Protein AF-A0A382PQY8-F1 (afdb_monomer_lite)

Organism: NCBI:txid408172

Structure (mmCIF, N/CA/C/O backbone):
data_AF-A0A382PQY8-F1
#
_entry.id   AF-A0A382PQY8-F1
#
loop_
_atom_site.group_PDB
_atom_site.id
_atom_site.type_symbol
_atom_site.label_atom_id
_atom_site.label_alt_id
_atom_site.label_comp_id
_atom_site.label_asym_id
_atom_site.label_entity_id
_atom_site.label_seq_id
_atom_site.pdbx_PDB_ins_code
_atom_site.Cartn_x
_atom_site.Cartn_y
_atom_site.Cartn_z
_atom_site.occupancy
_atom_site.B_iso_or_equiv
_atom_site.auth_seq_id
_atom_site.auth_comp_id
_atom_site.auth_asym_id
_atom_site.auth_atom_id
_atom_site.pdbx_PDB_model_num
ATOM 1 N N . MET A 1 1 ? 55.746 -14.943 -89.539 1.00 39.56 1 MET A N 1
ATOM 2 C CA . MET A 1 1 ? 55.059 -13.640 -89.652 1.00 39.56 1 MET A CA 1
ATOM 3 C C . MET A 1 1 ? 53.566 -13.924 -89.748 1.00 39.56 1 MET A C 1
ATOM 5 O O . MET A 1 1 ? 53.094 -14.248 -90.827 1.00 39.56 1 MET A O 1
ATOM 9 N N . LEU A 1 2 ? 52.866 -13.967 -88.610 1.00 38.78 2 LEU A N 1
ATOM 10 C CA . LEU A 1 2 ? 51.434 -14.289 -88.536 1.00 38.78 2 LEU A CA 1
ATOM 11 C C . LEU A 1 2 ? 50.629 -12.985 -88.574 1.00 38.78 2 LEU A C 1
ATOM 13 O O . LEU A 1 2 ? 50.987 -12.031 -87.888 1.00 38.78 2 LEU A O 1
ATOM 17 N N . ALA A 1 3 ? 49.599 -12.951 -89.419 1.00 41.56 3 ALA A N 1
ATOM 18 C CA . ALA A 1 3 ? 48.765 -11.785 -89.672 1.00 41.56 3 ALA A CA 1
ATOM 19 C C . ALA A 1 3 ? 47.968 -11.371 -88.424 1.00 41.56 3 ALA A C 1
ATOM 21 O O . ALA A 1 3 ? 47.279 -12.181 -87.805 1.00 41.56 3 ALA A O 1
ATOM 22 N N . SER A 1 4 ? 48.093 -10.091 -88.079 1.00 47.25 4 SER A N 1
ATOM 23 C CA . SER A 1 4 ? 47.376 -9.404 -87.009 1.00 47.25 4 SER A CA 1
ATOM 24 C C . SER A 1 4 ? 45.936 -9.077 -87.403 1.00 47.25 4 SER A C 1
ATOM 26 O O . SER A 1 4 ? 45.690 -8.651 -88.529 1.00 47.25 4 SER A O 1
ATOM 28 N N . GLY A 1 5 ? 45.027 -9.140 -86.426 1.00 43.78 5 GLY A N 1
ATOM 29 C CA . GLY A 1 5 ? 43.798 -8.340 -86.425 1.00 43.78 5 GLY A CA 1
ATOM 30 C C . GLY A 1 5 ? 42.517 -9.134 -86.200 1.00 43.78 5 GLY A C 1
ATOM 31 O O . GLY A 1 5 ? 41.768 -9.377 -87.138 1.00 43.78 5 GLY A O 1
ATOM 32 N N . LEU A 1 6 ? 42.242 -9.502 -84.945 1.00 42.22 6 LEU A N 1
ATOM 33 C CA . LEU A 1 6 ? 40.916 -9.938 -84.507 1.00 42.22 6 LEU A CA 1
ATOM 34 C C . LEU A 1 6 ? 39.929 -8.769 -84.620 1.00 42.22 6 LEU A C 1
ATOM 36 O O . LEU A 1 6 ? 40.128 -7.708 -84.029 1.00 42.22 6 LEU A O 1
ATOM 40 N N . GLN A 1 7 ? 38.869 -8.996 -85.386 1.00 46.97 7 GLN A N 1
ATOM 41 C CA . GLN A 1 7 ? 37.723 -8.114 -85.544 1.00 46.97 7 GLN A CA 1
ATOM 42 C C . GLN A 1 7 ? 37.027 -7.905 -84.192 1.00 46.97 7 GLN A C 1
ATOM 44 O O . GLN A 1 7 ? 36.595 -8.866 -83.558 1.00 46.97 7 GLN A O 1
ATOM 49 N N . GLN A 1 8 ? 36.919 -6.654 -83.745 1.00 53.53 8 GLN A N 1
ATOM 50 C CA . GLN A 1 8 ? 36.106 -6.311 -82.579 1.00 53.53 8 GLN A CA 1
ATOM 51 C C . GLN A 1 8 ? 34.631 -6.259 -83.001 1.00 53.53 8 GLN A C 1
ATOM 53 O O . GLN A 1 8 ? 34.316 -5.566 -83.973 1.00 53.53 8 GLN A O 1
ATOM 58 N N . PRO A 1 9 ? 33.708 -6.956 -82.313 1.00 47.66 9 PRO A N 1
ATOM 59 C CA . PRO A 1 9 ? 32.294 -6.778 -82.579 1.00 47.66 9 PRO A CA 1
ATOM 60 C C . PRO A 1 9 ? 31.847 -5.426 -82.021 1.00 47.66 9 PRO A C 1
ATOM 62 O O . PRO A 1 9 ? 31.943 -5.154 -80.825 1.00 47.66 9 PRO A O 1
ATOM 65 N N . ALA A 1 10 ? 31.331 -4.585 -82.911 1.00 53.50 10 ALA A N 1
ATOM 66 C CA . ALA A 1 10 ? 30.495 -3.463 -82.536 1.00 53.50 10 ALA A CA 1
ATOM 67 C C . ALA A 1 10 ? 29.203 -4.018 -81.918 1.00 53.50 10 ALA A C 1
ATOM 69 O O . ALA A 1 10 ? 28.404 -4.647 -82.609 1.00 53.50 10 ALA A O 1
ATOM 70 N N . HIS A 1 11 ? 28.995 -3.812 -80.622 1.00 42.88 11 HIS A N 1
ATOM 71 C CA . HIS A 1 11 ? 27.656 -3.804 -80.033 1.00 42.88 11 HIS A CA 1
ATOM 72 C C . HIS A 1 11 ? 27.427 -2.407 -79.473 1.00 42.88 11 HIS A C 1
ATOM 74 O O . HIS A 1 11 ? 27.685 -2.106 -78.311 1.00 42.88 11 HIS A O 1
ATOM 80 N N . GLY A 1 12 ? 27.043 -1.522 -80.389 1.00 43.91 12 GLY A N 1
ATOM 81 C CA . GLY A 1 12 ? 26.566 -0.190 -80.085 1.00 43.91 12 GLY A CA 1
ATOM 82 C C . GLY A 1 12 ? 25.063 -0.224 -79.836 1.00 43.91 12 GLY A C 1
ATOM 83 O O . GLY A 1 12 ? 24.298 -0.485 -80.752 1.00 43.91 12 GLY A O 1
ATOM 84 N N . MET A 1 13 ? 24.695 0.089 -78.596 1.00 50.03 13 MET A N 1
ATOM 85 C CA . MET A 1 13 ? 23.610 1.010 -78.245 1.00 50.03 13 MET A CA 1
ATOM 86 C C . MET A 1 13 ? 22.202 0.694 -78.772 1.00 50.03 13 MET A C 1
ATOM 88 O O . MET A 1 13 ? 21.603 1.498 -79.476 1.00 50.03 13 MET A O 1
ATOM 92 N N . GLU A 1 14 ? 21.612 -0.390 -78.287 1.00 51.81 14 GLU A N 1
ATOM 93 C CA . GLU A 1 14 ? 20.212 -0.326 -77.861 1.00 51.81 14 GLU A CA 1
ATOM 94 C C . GLU A 1 14 ? 20.292 -0.286 -76.334 1.00 51.81 14 GLU A C 1
ATOM 96 O O . GLU A 1 14 ? 20.911 -1.162 -75.728 1.00 51.81 14 GLU A O 1
ATOM 101 N N . ALA A 1 15 ? 19.818 0.792 -75.708 1.00 59.09 15 ALA A N 1
ATOM 102 C CA . ALA A 1 15 ? 19.837 0.935 -74.257 1.00 59.09 15 ALA A CA 1
ATOM 103 C C . ALA A 1 15 ? 18.816 -0.038 -73.652 1.00 59.09 15 ALA A C 1
ATOM 105 O O . ALA A 1 15 ? 17.715 0.358 -73.277 1.00 59.09 15 ALA A O 1
ATOM 106 N N . GLU A 1 16 ? 19.173 -1.320 -73.616 1.00 62.72 16 GLU A N 1
ATOM 107 C CA . GLU A 1 16 ? 18.447 -2.338 -72.877 1.00 62.72 16 GLU A CA 1
ATOM 108 C C . GLU A 1 16 ? 18.434 -1.875 -71.419 1.00 62.72 16 GLU A C 1
ATOM 110 O O . GLU A 1 16 ? 19.478 -1.632 -70.803 1.00 62.72 16 GLU A O 1
ATOM 115 N N . GLU A 1 17 ? 17.230 -1.592 -70.931 1.00 69.75 17 GLU A N 1
ATOM 116 C CA . GLU A 1 17 ? 16.970 -1.052 -69.606 1.00 69.75 17 GLU A CA 1
ATOM 117 C C . GLU A 1 17 ? 17.794 -1.844 -68.579 1.00 69.75 17 GLU A C 1
ATOM 119 O O . GLU A 1 17 ? 17.766 -3.073 -68.589 1.00 69.75 17 GLU A O 1
ATOM 124 N N . ASN A 1 18 ? 18.595 -1.158 -67.749 1.00 72.69 18 ASN A N 1
ATOM 125 C CA . ASN A 1 18 ? 19.570 -1.816 -66.875 1.00 72.69 18 ASN A CA 1
ATOM 126 C C . ASN A 1 18 ? 18.906 -2.995 -66.122 1.00 72.69 18 ASN A C 1
ATOM 128 O O . ASN A 1 18 ? 18.037 -2.750 -65.277 1.00 72.69 18 ASN A O 1
ATOM 132 N N . PRO A 1 19 ? 19.326 -4.255 -66.368 1.00 74.50 19 PRO A N 1
ATOM 133 C CA . PRO A 1 19 ? 18.611 -5.442 -65.894 1.00 74.50 19 PRO A CA 1
ATOM 134 C C . PRO A 1 19 ? 18.614 -5.569 -64.365 1.00 74.50 19 PRO A C 1
ATOM 136 O O . PRO A 1 19 ? 17.828 -6.323 -63.790 1.00 74.50 19 PRO A O 1
ATOM 139 N N . TYR A 1 20 ? 19.472 -4.808 -63.681 1.00 72.06 20 TYR A N 1
ATOM 140 C CA . TYR A 1 20 ? 19.543 -4.763 -62.226 1.00 72.06 20 TYR A CA 1
ATOM 141 C C . TYR A 1 20 ? 18.507 -3.816 -61.588 1.00 72.06 20 TYR A C 1
ATOM 143 O O . TYR A 1 20 ? 18.318 -3.870 -60.373 1.00 72.06 20 TYR A O 1
ATOM 151 N N . LEU A 1 21 ? 17.786 -2.989 -62.359 1.00 75.00 21 LEU A N 1
ATOM 152 C CA . LEU A 1 21 ? 16.729 -2.106 -61.830 1.00 75.00 21 LEU A CA 1
ATOM 153 C C . LEU A 1 21 ? 15.493 -2.877 -61.346 1.00 75.00 21 LEU A C 1
ATOM 155 O O . LEU A 1 21 ? 14.833 -2.460 -60.394 1.00 75.00 21 LEU A O 1
ATOM 159 N N . GLU A 1 22 ? 15.214 -4.040 -61.936 1.0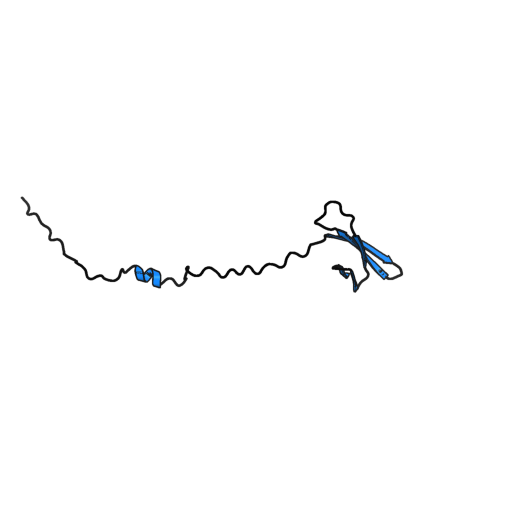0 72.75 22 GLU A N 1
ATOM 160 C CA . GLU A 1 22 ? 14.136 -4.936 -61.499 1.00 72.75 22 GLU A CA 1
ATOM 161 C C . GLU A 1 22 ? 14.344 -5.464 -60.071 1.00 72.75 22 GLU A C 1
ATOM 163 O O . GLU A 1 22 ? 13.381 -5.793 -59.381 1.00 72.75 22 GLU A O 1
ATOM 168 N N . ILE A 1 23 ? 15.589 -5.503 -59.579 1.00 72.12 23 ILE A N 1
ATOM 169 C CA . ILE A 1 23 ? 15.897 -5.929 -58.205 1.00 72.12 23 ILE A CA 1
ATOM 170 C C . ILE A 1 23 ? 15.278 -4.960 -57.197 1.00 72.12 23 ILE A C 1
ATOM 172 O O . ILE A 1 23 ? 14.705 -5.393 -56.199 1.00 72.12 23 ILE A O 1
ATOM 176 N N . VAL A 1 24 ? 15.329 -3.656 -57.482 1.00 70.31 24 VAL A N 1
ATOM 177 C CA . VAL A 1 24 ? 14.754 -2.628 -56.606 1.00 70.31 24 VAL A CA 1
ATOM 178 C C . VAL A 1 24 ? 13.229 -2.760 -56.552 1.00 70.31 24 VAL A C 1
ATOM 180 O O . VAL A 1 24 ? 12.650 -2.632 -55.477 1.00 70.31 24 VAL A O 1
ATOM 183 N N . LYS A 1 25 ? 12.585 -3.101 -57.678 1.00 74.25 25 LYS A N 1
ATOM 184 C CA . LYS A 1 25 ? 11.124 -3.286 -57.776 1.00 74.25 25 LYS A CA 1
ATOM 185 C C . LYS A 1 25 ? 10.614 -4.564 -57.095 1.00 74.25 25 LYS A C 1
ATOM 187 O O . LYS A 1 25 ? 9.434 -4.648 -56.773 1.00 74.25 25 LYS A O 1
ATOM 192 N N . ARG A 1 26 ? 11.482 -5.556 -56.864 1.00 78.38 26 ARG A N 1
ATOM 193 C CA . ARG A 1 26 ? 11.151 -6.815 -56.163 1.00 78.38 26 ARG A CA 1
ATOM 194 C C . ARG A 1 26 ? 11.254 -6.717 -54.640 1.00 78.38 26 ARG A C 1
ATOM 196 O O . ARG A 1 26 ? 10.915 -7.682 -53.955 1.00 78.38 26 ARG A O 1
ATOM 203 N N . ASN A 1 27 ? 11.704 -5.586 -54.095 1.00 75.19 27 ASN A N 1
ATOM 204 C CA . ASN A 1 27 ? 11.713 -5.387 -52.651 1.00 75.19 27 ASN A CA 1
ATOM 205 C C . ASN A 1 27 ? 10.280 -5.219 -52.137 1.00 75.19 27 ASN A C 1
ATOM 207 O O . ASN A 1 27 ? 9.621 -4.220 -52.401 1.00 75.19 27 ASN A O 1
ATOM 211 N N . ALA A 1 28 ? 9.813 -6.195 -51.358 1.00 74.69 28 ALA A N 1
ATOM 212 C CA . ALA A 1 28 ? 8.510 -6.145 -50.693 1.00 74.69 28 ALA A CA 1
ATOM 213 C C . ALA A 1 28 ? 8.458 -5.134 -49.529 1.00 74.69 28 ALA A C 1
ATOM 215 O O . ALA A 1 28 ? 7.382 -4.845 -49.011 1.00 74.69 28 ALA A O 1
ATOM 216 N N . PHE A 1 29 ? 9.615 -4.618 -49.104 1.00 74.31 29 PHE A N 1
ATOM 217 C CA . PHE A 1 29 ? 9.738 -3.671 -48.003 1.00 74.31 29 PHE A CA 1
ATOM 218 C C . PHE A 1 29 ? 10.200 -2.315 -48.528 1.00 74.31 29 PHE A C 1
ATOM 220 O O . PHE A 1 29 ? 11.301 -2.187 -49.065 1.00 74.31 29 PHE A O 1
ATOM 227 N N . ASP A 1 30 ? 9.360 -1.303 -48.333 1.00 73.56 30 ASP A N 1
ATOM 228 C CA . ASP A 1 30 ? 9.688 0.085 -48.624 1.00 73.56 30 ASP A CA 1
ATOM 229 C C . ASP A 1 30 ? 10.340 0.737 -47.396 1.00 73.56 30 ASP A C 1
ATOM 231 O O . ASP A 1 30 ? 9.682 1.027 -46.395 1.00 73.56 30 ASP A O 1
ATOM 235 N N . LEU A 1 31 ? 11.655 0.955 -47.479 1.00 71.81 31 LEU A N 1
ATOM 236 C CA . LEU A 1 31 ? 12.456 1.572 -46.417 1.00 71.81 31 LEU A CA 1
ATOM 237 C C . LEU A 1 31 ? 12.330 3.106 -46.377 1.00 71.81 31 LEU A C 1
ATOM 239 O O . LEU A 1 31 ? 12.956 3.738 -45.528 1.00 71.81 31 LEU A O 1
ATOM 243 N N . THR A 1 32 ? 11.560 3.719 -47.284 1.00 74.75 32 THR A N 1
ATOM 244 C CA . THR A 1 32 ? 11.364 5.181 -47.311 1.00 74.75 32 THR A CA 1
ATOM 245 C C . THR A 1 32 ? 10.390 5.669 -46.242 1.00 74.75 32 THR A C 1
ATOM 247 O O . THR A 1 32 ? 10.414 6.844 -45.872 1.00 74.75 32 THR A O 1
ATOM 250 N 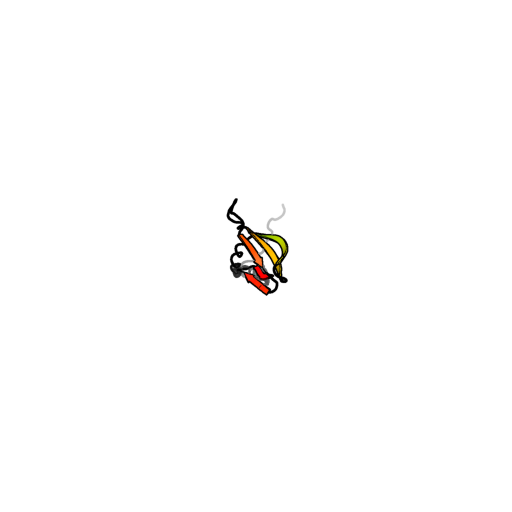N . ASN A 1 33 ? 9.568 4.772 -45.693 1.00 69.94 33 ASN A N 1
ATOM 251 C CA . ASN A 1 33 ? 8.651 5.104 -44.615 1.00 69.94 33 ASN A CA 1
ATOM 252 C C . ASN A 1 33 ? 9.416 5.155 -43.291 1.00 69.94 33 ASN A C 1
ATOM 254 O O . ASN A 1 33 ? 9.859 4.134 -42.762 1.00 69.94 33 ASN A O 1
ATOM 258 N N . THR A 1 34 ? 9.545 6.353 -42.723 1.00 71.50 34 THR A N 1
ATOM 259 C CA . THR A 1 34 ? 9.922 6.481 -41.318 1.00 71.50 34 THR A CA 1
ATOM 260 C C . THR A 1 34 ? 8.859 5.772 -40.472 1.00 71.50 34 THR A C 1
ATOM 262 O O . THR A 1 34 ? 7.663 6.001 -40.6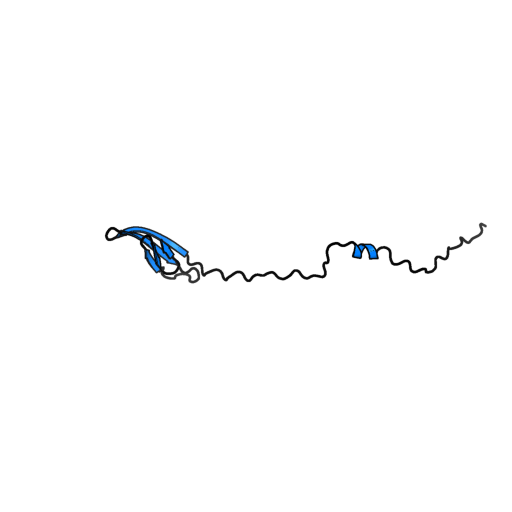78 1.00 71.50 34 THR A O 1
ATOM 265 N N . PRO A 1 35 ? 9.247 4.885 -39.536 1.00 73.19 35 PRO A N 1
ATOM 266 C CA . PRO A 1 35 ? 8.271 4.204 -38.701 1.00 73.19 35 PRO A CA 1
ATOM 267 C C . PRO A 1 35 ? 7.465 5.258 -37.944 1.00 73.19 35 PRO A C 1
ATOM 269 O O . PRO A 1 35 ? 8.040 6.185 -37.365 1.00 73.19 35 PRO A O 1
ATOM 272 N N . THR A 1 36 ? 6.135 5.135 -37.958 1.00 70.31 36 THR A N 1
ATOM 273 C CA . THR A 1 36 ? 5.264 6.030 -37.196 1.00 70.31 36 THR A CA 1
ATOM 274 C C . THR A 1 36 ? 5.736 6.019 -35.747 1.00 70.31 36 THR A C 1
ATOM 276 O O . THR A 1 36 ? 5.759 4.966 -35.103 1.00 70.31 36 THR A O 1
ATOM 279 N N . ASN A 1 37 ? 6.172 7.178 -35.245 1.00 65.62 37 ASN A N 1
ATOM 280 C CA . ASN A 1 37 ? 6.669 7.297 -33.883 1.00 65.62 37 ASN A CA 1
ATOM 281 C C . ASN A 1 37 ? 5.499 7.033 -32.926 1.00 65.62 37 ASN A C 1
ATOM 283 O O . ASN A 1 37 ? 4.709 7.916 -32.609 1.00 65.62 37 ASN A O 1
ATOM 287 N N . THR A 1 38 ? 5.386 5.778 -32.499 1.00 61.66 38 THR A N 1
ATOM 288 C CA . THR A 1 38 ? 4.373 5.306 -31.556 1.00 61.66 38 THR A CA 1
ATOM 289 C C . THR A 1 38 ? 4.906 5.458 -30.133 1.00 61.66 38 THR A C 1
ATOM 291 O O . THR A 1 38 ? 4.680 4.599 -29.284 1.00 61.66 38 THR A O 1
ATOM 294 N N . GLN A 1 39 ? 5.652 6.532 -29.839 1.00 64.06 39 GLN A N 1
ATOM 295 C CA . GLN A 1 39 ? 5.892 6.927 -28.454 1.00 64.06 39 GLN A CA 1
ATOM 296 C C . GLN A 1 39 ? 4.579 7.477 -27.907 1.00 64.06 39 GLN A C 1
ATOM 298 O O . GLN A 1 39 ? 4.363 8.679 -27.769 1.00 64.06 39 GLN A O 1
ATOM 303 N N . GLN A 1 40 ? 3.672 6.555 -27.603 1.00 63.28 40 GLN A N 1
ATOM 304 C CA . GLN A 1 40 ? 2.621 6.788 -26.642 1.00 63.28 40 GLN A CA 1
ATOM 305 C C . GLN A 1 40 ? 3.346 7.257 -25.381 1.00 63.28 40 GLN A C 1
ATOM 307 O O . GLN A 1 40 ? 4.116 6.499 -24.789 1.00 63.28 40 GLN A O 1
ATOM 312 N N . LYS A 1 41 ? 3.203 8.544 -25.046 1.00 64.56 41 LYS A N 1
ATOM 313 C CA . LYS A 1 41 ? 3.789 9.117 -23.836 1.00 64.56 41 LYS A CA 1
ATOM 314 C C . LYS A 1 41 ? 3.319 8.240 -22.682 1.00 64.56 41 LYS A C 1
ATOM 316 O O . LYS A 1 41 ? 2.131 8.249 -22.361 1.00 64.56 41 LYS A O 1
ATOM 321 N N . ALA A 1 42 ? 4.230 7.444 -22.121 1.00 66.38 42 ALA A N 1
ATOM 322 C CA . ALA A 1 42 ? 3.921 6.663 -20.940 1.00 66.38 42 ALA A CA 1
ATOM 323 C C . ALA A 1 42 ? 3.396 7.656 -19.892 1.00 66.38 42 ALA A C 1
ATOM 325 O O . ALA A 1 42 ? 4.021 8.712 -19.715 1.00 66.38 42 ALA A O 1
ATOM 326 N N . PRO A 1 43 ? 2.230 7.401 -19.272 1.00 69.50 43 PRO A N 1
ATOM 327 C CA . PRO A 1 43 ? 1.755 8.258 -18.200 1.00 69.50 43 PRO A CA 1
ATOM 328 C C . PRO A 1 43 ? 2.878 8.383 -17.171 1.00 69.50 43 PRO A C 1
ATOM 330 O O . PRO A 1 43 ? 3.562 7.397 -16.883 1.00 69.50 43 PRO A O 1
ATOM 333 N N . GLU A 1 44 ? 3.119 9.606 -16.690 1.00 62.50 44 GLU A N 1
ATOM 334 C CA . GLU A 1 44 ? 4.164 9.844 -15.697 1.00 62.50 44 GLU A CA 1
ATOM 335 C C . GLU A 1 44 ? 3.998 8.834 -14.557 1.00 62.50 44 GLU A C 1
ATOM 337 O O . GLU A 1 44 ? 2.869 8.638 -14.090 1.00 62.50 44 GLU A O 1
ATOM 342 N N . PRO A 1 45 ? 5.081 8.154 -14.134 1.00 60.34 45 PRO A N 1
ATOM 343 C CA . PRO A 1 45 ? 4.985 7.202 -13.047 1.00 60.34 45 PRO A CA 1
ATOM 344 C C . PRO A 1 45 ? 4.413 7.941 -11.843 1.00 60.34 45 PRO A C 1
ATOM 346 O O . PRO A 1 45 ? 4.993 8.924 -11.373 1.00 60.34 45 PRO A O 1
ATOM 349 N N . LEU A 1 46 ? 3.240 7.491 -11.383 1.00 61.31 46 LEU A N 1
ATOM 350 C CA . LEU A 1 46 ? 2.603 8.009 -10.179 1.00 61.31 46 LEU A CA 1
ATOM 351 C C . LEU A 1 46 ? 3.681 8.012 -9.096 1.00 61.31 46 LEU A C 1
ATOM 353 O O . LEU A 1 46 ? 4.287 6.963 -8.873 1.00 61.31 46 LEU A O 1
ATOM 357 N N . LYS A 1 47 ? 3.974 9.172 -8.490 1.00 61.34 47 LYS A N 1
ATOM 358 C CA . LYS A 1 47 ? 5.034 9.296 -7.479 1.00 61.34 47 LYS A CA 1
ATOM 359 C C . LYS A 1 47 ? 4.864 8.185 -6.448 1.00 61.34 47 LYS A C 1
ATOM 361 O O . LYS A 1 47 ? 3.935 8.209 -5.641 1.00 61.34 47 LYS A O 1
ATOM 366 N N . ALA A 1 48 ? 5.715 7.170 -6.549 1.00 68.00 48 ALA A N 1
ATOM 367 C CA . ALA A 1 48 ? 5.538 5.932 -5.821 1.00 68.00 48 ALA A CA 1
ATOM 368 C C . ALA A 1 48 ? 6.037 6.159 -4.397 1.00 68.00 48 ALA A C 1
ATOM 370 O O . ALA A 1 48 ? 7.226 6.005 -4.124 1.00 68.00 48 ALA A O 1
ATOM 371 N N . ASN A 1 49 ? 5.141 6.567 -3.502 1.00 78.25 49 ASN A N 1
ATOM 372 C CA . ASN A 1 49 ? 5.440 6.570 -2.077 1.00 78.25 49 ASN A CA 1
ATOM 373 C C . ASN A 1 49 ? 5.693 5.131 -1.618 1.00 78.25 49 ASN A C 1
ATOM 375 O O . ASN A 1 49 ? 4.993 4.204 -2.030 1.00 78.25 49 ASN A O 1
ATOM 379 N N . ASP A 1 50 ? 6.692 4.948 -0.762 1.00 85.75 50 ASP A N 1
ATOM 380 C CA . ASP A 1 50 ? 6.923 3.669 -0.110 1.00 85.75 50 ASP A CA 1
ATOM 381 C C . ASP A 1 50 ? 5.909 3.489 1.014 1.00 85.75 50 ASP A C 1
ATOM 383 O O . ASP A 1 50 ? 5.720 4.367 1.855 1.00 85.75 50 ASP A O 1
ATOM 387 N N . ILE A 1 51 ? 5.253 2.335 1.025 1.00 88.38 51 ILE A N 1
ATOM 388 C CA . ILE A 1 51 ? 4.251 1.978 2.023 1.00 88.38 51 ILE A CA 1
ATOM 389 C C . ILE A 1 51 ? 4.821 0.839 2.862 1.00 88.38 51 ILE A C 1
ATOM 391 O O . ILE A 1 51 ? 5.288 -0.164 2.321 1.00 88.38 51 ILE A O 1
ATOM 395 N N . LYS A 1 52 ? 4.792 0.982 4.188 1.00 91.75 52 LYS A N 1
ATOM 396 C CA . LYS A 1 52 ? 5.193 -0.072 5.129 1.00 91.75 52 LYS A CA 1
ATOM 397 C C . LYS A 1 52 ? 4.068 -0.367 6.109 1.00 91.75 52 LYS A C 1
ATOM 399 O O .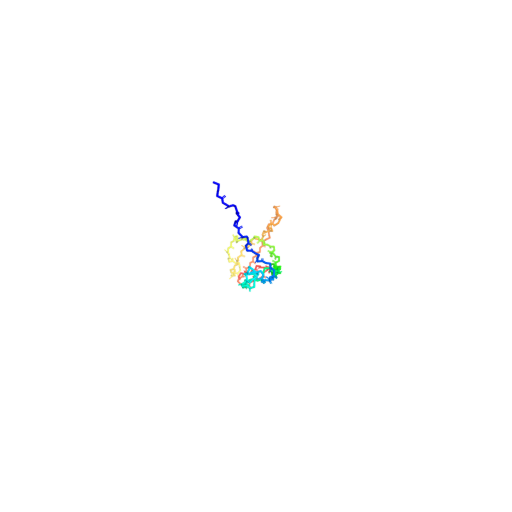 LYS A 1 52 ? 3.581 0.544 6.771 1.00 91.75 52 LYS A O 1
ATOM 404 N N . LEU A 1 53 ? 3.702 -1.637 6.249 1.00 93.44 53 LEU A N 1
ATOM 405 C CA . LEU A 1 53 ? 2.836 -2.093 7.334 1.00 93.44 53 LEU A CA 1
ATOM 406 C C . LEU A 1 53 ? 3.647 -2.118 8.635 1.00 93.44 53 LEU A C 1
ATOM 408 O O . LEU A 1 53 ? 4.711 -2.736 8.686 1.00 93.44 53 LEU A O 1
ATOM 412 N N . THR A 1 54 ? 3.164 -1.443 9.675 1.00 94.12 54 THR A N 1
ATOM 413 C CA . THR A 1 54 ? 3.818 -1.409 10.994 1.00 94.12 54 THR A CA 1
ATOM 414 C C . THR A 1 54 ? 3.120 -2.294 12.021 1.00 94.12 54 THR A C 1
ATOM 416 O O . THR A 1 54 ? 3.749 -2.690 12.999 1.00 94.12 54 THR A O 1
ATOM 419 N N . GLY A 1 55 ? 1.854 -2.651 11.798 1.00 95.44 55 GLY A N 1
ATOM 420 C CA . GLY A 1 55 ? 1.143 -3.620 12.625 1.00 95.44 55 GLY A CA 1
ATOM 421 C C . GLY A 1 55 ? -0.333 -3.742 12.269 1.00 95.44 55 GLY A C 1
ATOM 422 O O . GLY A 1 55 ? -0.882 -2.903 11.561 1.00 95.44 55 GLY A O 1
ATOM 423 N N . ILE A 1 56 ? -0.970 -4.784 12.793 1.00 95.31 56 ILE A N 1
ATOM 424 C CA . ILE A 1 56 ? -2.419 -4.998 12.742 1.00 95.31 56 ILE A CA 1
ATOM 425 C C . ILE A 1 56 ? -2.877 -5.203 14.181 1.00 95.31 56 ILE A C 1
ATOM 427 O O . ILE A 1 56 ? -2.225 -5.922 14.940 1.00 95.31 56 ILE A O 1
ATOM 431 N N . TYR A 1 57 ? -3.942 -4.522 14.586 1.00 95.56 57 TYR A N 1
ATOM 432 C CA . TYR A 1 57 ? -4.416 -4.560 15.965 1.00 95.56 57 TYR A CA 1
ATOM 433 C C . TYR A 1 57 ? -5.912 -4.279 16.052 1.00 95.56 57 TYR A C 1
ATOM 435 O O . TYR A 1 57 ? -6.503 -3.612 15.204 1.00 95.56 57 TYR A O 1
ATOM 443 N N . LEU A 1 58 ? -6.515 -4.759 17.136 1.00 96.19 58 LEU A N 1
ATOM 444 C CA . LEU A 1 58 ? -7.906 -4.490 17.461 1.00 96.19 58 LEU A CA 1
ATOM 445 C C . LEU A 1 58 ? -8.006 -3.176 18.245 1.00 96.19 58 LEU A C 1
ATOM 447 O O . LEU A 1 58 ? -7.381 -3.020 19.296 1.00 96.19 58 LEU A O 1
ATOM 451 N N . ARG A 1 59 ? -8.812 -2.228 17.767 1.00 92.56 59 ARG A N 1
ATOM 452 C CA . ARG A 1 59 ? -9.123 -0.980 18.476 1.00 92.56 59 ARG A CA 1
ATOM 453 C C . ARG A 1 59 ? -10.630 -0.803 18.529 1.00 92.56 59 ARG A C 1
ATOM 455 O O . ARG A 1 59 ? -11.277 -0.722 17.495 1.00 92.56 59 ARG A O 1
ATOM 462 N N . ASN A 1 60 ? -11.182 -0.732 19.740 1.00 92.50 60 ASN A N 1
ATOM 463 C CA . ASN A 1 60 ? -12.626 -0.611 19.975 1.00 92.50 60 ASN A CA 1
ATOM 464 C C . ASN A 1 60 ? -13.454 -1.718 19.285 1.00 92.50 60 ASN A C 1
ATOM 466 O O . ASN A 1 60 ? -14.536 -1.452 18.775 1.00 92.50 60 ASN A O 1
ATOM 470 N N . GLY A 1 61 ? -12.931 -2.948 19.233 1.00 93.50 61 GLY A N 1
ATOM 471 C CA . GLY A 1 61 ? -13.601 -4.080 18.580 1.00 93.50 61 GLY A CA 1
ATOM 472 C C . GLY A 1 61 ? -13.484 -4.113 17.053 1.00 93.50 61 GLY A C 1
ATOM 473 O O . GLY A 1 61 ? -14.034 -5.019 16.437 1.00 93.50 61 GLY A O 1
ATOM 474 N N . VAL A 1 62 ? -12.754 -3.174 16.445 1.00 93.38 62 VAL A N 1
ATOM 475 C CA . VAL A 1 62 ? -12.512 -3.121 14.997 1.00 93.38 62 VAL A CA 1
ATOM 476 C C . VAL A 1 62 ? -11.046 -3.428 14.711 1.00 93.38 62 VAL A C 1
ATOM 478 O O . VAL A 1 62 ? -10.156 -2.851 15.341 1.00 93.38 62 VAL A O 1
ATOM 481 N N . GLU A 1 63 ? -10.786 -4.344 13.780 1.00 94.75 63 GLU A N 1
ATOM 482 C CA . GLU A 1 63 ? -9.430 -4.638 13.315 1.00 94.75 63 GLU A CA 1
ATOM 483 C C . GLU A 1 63 ? -8.932 -3.501 12.422 1.00 94.75 63 GLU A C 1
ATOM 485 O O . GLU A 1 63 ? -9.641 -3.043 11.523 1.00 94.75 63 GLU A O 1
ATOM 490 N N . ARG A 1 64 ? -7.725 -3.009 12.703 1.00 95.44 64 ARG A N 1
ATOM 491 C CA . ARG A 1 64 ? -7.110 -1.907 11.965 1.00 95.44 64 ARG A CA 1
ATOM 492 C C . ARG A 1 64 ? -5.662 -2.226 11.631 1.00 95.44 64 ARG A C 1
ATOM 494 O O . ARG A 1 64 ? -4.925 -2.751 12.466 1.00 95.44 64 ARG A O 1
ATOM 501 N N . ALA A 1 65 ? -5.240 -1.833 10.438 1.00 95.56 65 ALA A N 1
ATOM 502 C CA . ALA A 1 65 ? -3.853 -1.852 10.004 1.00 95.56 65 ALA A CA 1
ATOM 503 C C . ALA A 1 65 ? -3.207 -0.476 10.230 1.00 95.56 65 ALA A C 1
ATOM 505 O O . ALA A 1 65 ? -3.751 0.555 9.826 1.00 95.56 65 ALA A O 1
ATOM 506 N N . ALA A 1 66 ? -2.033 -0.453 10.861 1.00 95.12 66 ALA A N 1
ATOM 507 C CA . ALA A 1 66 ? -1.172 0.722 10.946 1.00 95.12 66 ALA A CA 1
ATOM 508 C C . ALA A 1 66 ? -0.173 0.729 9.788 1.00 95.12 66 ALA A C 1
ATOM 510 O O . ALA A 1 66 ? 0.595 -0.215 9.597 1.00 95.12 66 ALA A O 1
ATOM 511 N N . ILE A 1 67 ? -0.167 1.818 9.027 1.00 94.50 67 ILE A N 1
ATOM 512 C CA . ILE A 1 67 ? 0.591 1.951 7.785 1.00 94.50 67 ILE A CA 1
ATOM 513 C C . ILE A 1 67 ? 1.457 3.204 7.867 1.00 94.50 67 ILE A C 1
ATOM 515 O O . ILE A 1 67 ? 0.973 4.270 8.235 1.00 94.50 67 ILE A O 1
ATOM 519 N N . ALA A 1 68 ? 2.730 3.095 7.503 1.00 92.50 68 ALA A N 1
ATOM 520 C CA . ALA A 1 68 ? 3.647 4.216 7.355 1.00 92.50 68 ALA A CA 1
ATOM 521 C C . ALA A 1 68 ? 3.851 4.539 5.868 1.00 92.50 68 ALA A C 1
ATOM 523 O O . ALA A 1 68 ? 4.324 3.695 5.106 1.00 92.50 68 ALA A O 1
ATOM 524 N N . LEU A 1 69 ? 3.521 5.769 5.477 1.00 89.94 69 LEU A N 1
ATOM 525 C CA . LEU A 1 69 ? 3.736 6.320 4.143 1.00 89.94 69 LEU A CA 1
ATOM 526 C C . LEU A 1 69 ? 5.032 7.139 4.124 1.00 89.94 69 LEU A C 1
ATOM 528 O O . LEU A 1 69 ? 5.198 8.071 4.916 1.00 89.94 69 LEU A O 1
ATOM 532 N N . ILE A 1 70 ? 5.947 6.790 3.225 1.00 87.75 70 ILE A N 1
ATOM 533 C CA . ILE A 1 70 ? 7.279 7.385 3.093 1.00 87.75 70 ILE A CA 1
ATOM 534 C C . ILE A 1 70 ? 7.400 8.006 1.696 1.00 87.75 70 ILE A C 1
ATOM 536 O O . ILE A 1 70 ? 7.291 7.315 0.684 1.00 87.75 70 ILE A O 1
ATOM 540 N N . GLU A 1 71 ? 7.655 9.313 1.633 1.00 84.38 71 GLU A N 1
ATOM 541 C CA . GLU A 1 71 ? 7.946 10.003 0.371 1.00 84.38 71 GLU A CA 1
ATOM 542 C C . GLU A 1 71 ? 9.335 9.591 -0.143 1.00 84.38 71 GLU A C 1
ATOM 544 O O . GLU A 1 71 ? 10.349 9.916 0.479 1.00 84.38 71 GLU A O 1
ATOM 549 N N . LYS A 1 72 ? 9.397 8.898 -1.289 1.00 75.81 72 LYS A N 1
ATOM 550 C CA . LYS A 1 72 ? 10.664 8.440 -1.894 1.00 75.81 72 LYS A CA 1
ATOM 551 C C . LYS A 1 72 ? 11.605 9.587 -2.284 1.00 75.81 72 LYS A C 1
ATOM 553 O O . LYS A 1 72 ? 12.822 9.438 -2.205 1.00 75.81 72 LYS A O 1
ATOM 558 N N . ASP A 1 73 ? 11.047 10.730 -2.678 1.00 72.81 73 ASP A N 1
ATOM 559 C CA . ASP A 1 73 ? 11.810 11.839 -3.268 1.00 72.81 73 ASP A CA 1
ATOM 560 C C . ASP A 1 73 ? 12.607 12.650 -2.237 1.00 72.81 73 ASP A C 1
ATOM 562 O O . ASP A 1 73 ? 13.534 13.383 -2.587 1.00 72.81 73 ASP A O 1
ATOM 566 N N . LYS A 1 74 ? 12.269 12.535 -0.951 1.00 72.19 74 LYS A N 1
ATOM 567 C CA . LYS A 1 74 ? 12.879 13.336 0.107 1.00 72.19 74 LYS A CA 1
ATOM 568 C C . LYS A 1 74 ? 13.571 12.437 1.121 1.00 72.19 74 LYS A C 1
ATOM 570 O O . LYS A 1 74 ? 12.942 11.856 2.010 1.00 72.19 74 LYS A O 1
ATOM 575 N N . LYS A 1 75 ? 14.901 12.378 1.023 1.00 63.72 75 LYS A N 1
ATOM 576 C CA . LYS A 1 75 ? 15.742 11.748 2.045 1.00 63.72 75 LYS A CA 1
ATOM 577 C C . LYS A 1 75 ? 15.458 12.417 3.397 1.00 63.72 75 LYS A C 1
ATOM 579 O O . LYS A 1 75 ? 15.597 13.629 3.519 1.00 63.72 75 LYS A O 1
ATOM 584 N N . ASN A 1 76 ? 15.106 11.608 4.400 1.00 65.44 76 ASN A N 1
ATOM 585 C CA . ASN A 1 76 ? 14.898 12.010 5.800 1.00 65.44 76 ASN A CA 1
ATOM 586 C C . ASN A 1 76 ? 13.546 12.676 6.147 1.00 65.44 76 ASN A C 1
ATOM 588 O O . ASN A 1 76 ? 13.433 13.390 7.144 1.00 65.44 76 ASN A O 1
ATOM 592 N N . THR A 1 77 ? 12.499 12.432 5.356 1.00 73.38 77 THR A N 1
ATOM 593 C CA . THR A 1 77 ? 11.144 12.907 5.693 1.00 73.38 77 THR A CA 1
ATOM 594 C C . THR A 1 77 ? 10.514 12.027 6.762 1.00 73.38 77 THR A C 1
ATOM 596 O O . THR A 1 77 ? 10.619 10.800 6.708 1.00 73.38 77 THR A O 1
ATOM 599 N N . LYS A 1 78 ? 9.832 12.646 7.734 1.00 84.19 78 LYS A N 1
ATOM 600 C CA . LYS A 1 78 ? 9.054 11.900 8.727 1.00 84.19 78 LYS A CA 1
ATOM 601 C C . LYS A 1 78 ? 7.935 11.125 8.014 1.00 84.19 78 LYS A C 1
ATOM 603 O O . LYS A 1 78 ? 7.203 11.742 7.239 1.00 84.19 78 LYS A O 1
ATOM 608 N N . PRO A 1 79 ? 7.787 9.811 8.263 1.00 88.50 79 PRO A N 1
ATOM 609 C CA . PRO A 1 79 ? 6.695 9.040 7.689 1.00 88.50 79 PRO A CA 1
ATOM 610 C C . PRO A 1 79 ? 5.347 9.550 8.199 1.00 88.50 79 PRO A C 1
ATOM 612 O O . PRO A 1 79 ? 5.217 9.945 9.361 1.00 88.50 79 PRO A O 1
ATOM 615 N N . THR A 1 80 ? 4.338 9.503 7.334 1.00 91.06 80 THR A N 1
ATOM 616 C CA . THR A 1 80 ? 2.946 9.749 7.724 1.00 91.06 80 THR A CA 1
ATOM 617 C C . THR A 1 80 ? 2.321 8.428 8.148 1.00 91.06 80 THR A C 1
ATOM 619 O O . THR A 1 80 ? 2.358 7.465 7.388 1.00 91.06 80 THR A O 1
ATOM 622 N N . TYR A 1 81 ? 1.758 8.370 9.353 1.00 92.06 81 TYR A N 1
ATOM 623 C CA . TYR A 1 81 ? 1.131 7.158 9.879 1.00 92.06 81 TYR A CA 1
ATOM 624 C C . TYR A 1 81 ? -0.382 7.195 9.684 1.00 9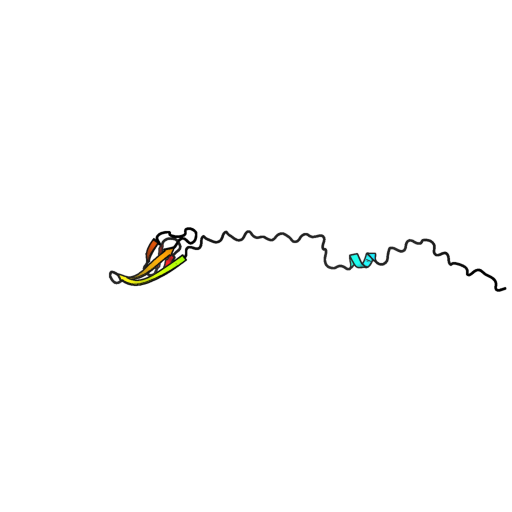2.06 81 TYR A C 1
ATOM 626 O O . TYR A 1 81 ? -1.036 8.149 10.105 1.00 92.06 81 TYR A O 1
ATOM 634 N N . LEU A 1 82 ? -0.928 6.140 9.087 1.00 93.25 82 LEU A N 1
ATOM 635 C CA . LEU A 1 82 ? -2.356 5.934 8.858 1.00 93.25 82 LEU A CA 1
ATOM 636 C C . LEU A 1 82 ? -2.832 4.719 9.664 1.00 93.25 82 LEU A C 1
ATOM 638 O O . LEU A 1 82 ? -2.062 3.787 9.897 1.00 93.25 82 LEU A O 1
ATOM 642 N N . GLN A 1 83 ? -4.092 4.736 10.098 1.00 94.25 83 GLN A N 1
ATOM 643 C CA . GLN A 1 83 ? -4.747 3.623 10.791 1.00 94.25 83 GLN A CA 1
ATOM 644 C C . GLN A 1 83 ? -6.072 3.350 10.090 1.00 94.25 83 GLN A C 1
ATOM 646 O O . GLN A 1 83 ? -6.996 4.150 10.238 1.00 94.25 83 GLN A O 1
ATOM 651 N N . LEU A 1 84 ? -6.150 2.260 9.333 1.00 94.56 84 LEU A N 1
ATOM 652 C CA . LEU A 1 84 ? -7.288 1.961 8.463 1.00 94.56 84 LEU A CA 1
ATOM 653 C C . LEU A 1 84 ? -7.917 0.626 8.856 1.00 94.56 84 LEU A C 1
ATOM 655 O O . LEU A 1 84 ? -7.204 -0.346 9.102 1.00 94.56 84 LEU A O 1
ATOM 659 N N . ALA A 1 85 ? -9.240 0.599 8.956 1.00 93.94 85 ALA A N 1
ATOM 660 C CA . ALA A 1 85 ? -10.035 -0.619 9.019 1.00 93.94 85 ALA A CA 1
ATOM 661 C C . ALA A 1 85 ? -10.342 -1.140 7.605 1.00 93.94 85 ALA A C 1
ATOM 663 O O . ALA A 1 85 ? -10.137 -0.436 6.617 1.00 93.94 85 ALA A O 1
ATOM 664 N N . VAL A 1 86 ? -10.867 -2.362 7.523 1.00 91.75 86 VAL A N 1
ATOM 665 C CA . VAL A 1 86 ? -11.315 -2.963 6.258 1.00 91.75 86 VAL A CA 1
ATOM 666 C C . VAL A 1 86 ? -12.376 -2.078 5.594 1.00 91.75 86 VAL A C 1
ATOM 668 O O . VAL A 1 86 ? -13.380 -1.728 6.218 1.00 91.75 86 VAL A O 1
ATOM 671 N N . GLY A 1 87 ? -12.145 -1.715 4.335 1.00 90.12 87 GLY A N 1
ATOM 672 C CA . GLY A 1 87 ? -12.973 -0.813 3.536 1.00 90.12 87 GLY A CA 1
ATOM 673 C C . GLY A 1 87 ? -12.708 0.680 3.763 1.00 90.12 87 GLY A C 1
ATOM 674 O O . GLY A 1 87 ? -13.344 1.509 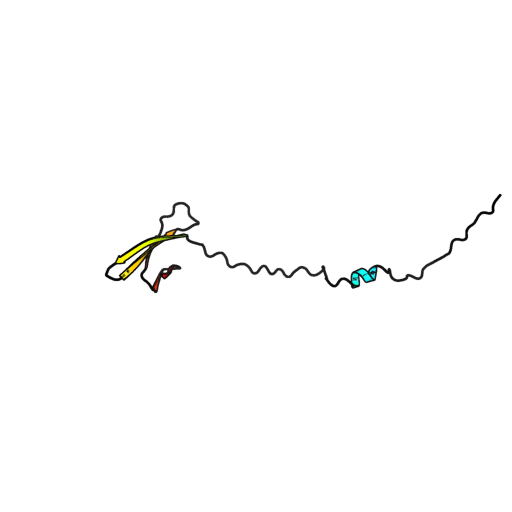3.110 1.00 90.12 87 GLY A O 1
ATOM 675 N N . GLU A 1 88 ? -11.792 1.066 4.663 1.00 90.50 88 GLU A N 1
ATOM 676 C CA . GLU A 1 88 ? -11.385 2.467 4.814 1.00 90.50 88 GLU A CA 1
ATOM 677 C C . GLU A 1 88 ? -10.300 2.831 3.794 1.00 90.50 88 GLU A C 1
ATOM 679 O O . GLU A 1 88 ? -9.227 2.229 3.737 1.00 90.50 88 GLU A O 1
ATOM 684 N N . LYS A 1 89 ? -10.559 3.895 3.027 1.00 91.06 89 LYS A N 1
ATOM 685 C CA . LYS A 1 89 ? -9.614 4.475 2.073 1.00 91.06 89 LYS A CA 1
ATOM 686 C C . LYS A 1 89 ? -9.127 5.834 2.552 1.00 91.06 89 LYS A C 1
ATOM 688 O O . LYS A 1 89 ? -9.925 6.726 2.841 1.00 91.06 89 LYS A O 1
ATOM 693 N N . GLN A 1 90 ? -7.814 6.035 2.543 1.00 85.81 90 GLN A N 1
ATOM 694 C CA . GLN A 1 90 ? -7.200 7.331 2.800 1.00 85.81 90 GLN A CA 1
ATOM 695 C C . GLN A 1 90 ? -6.122 7.637 1.756 1.00 85.81 90 GLN A C 1
ATOM 697 O O . GLN A 1 90 ? -5.070 6.999 1.684 1.00 85.81 90 GLN A O 1
ATOM 702 N N . GLY A 1 91 ? -6.399 8.644 0.924 1.00 82.81 91 GLY A N 1
ATOM 703 C CA . GLY A 1 91 ? -5.564 8.973 -0.229 1.00 82.81 91 GLY A CA 1
ATOM 704 C C . GLY A 1 91 ? -5.548 7.828 -1.246 1.00 82.81 91 GLY A C 1
ATOM 705 O O . GLY A 1 91 ? -6.593 7.444 -1.772 1.00 82.81 91 GLY A O 1
ATOM 706 N N . THR A 1 92 ? -4.356 7.293 -1.513 1.00 81.38 92 THR A N 1
ATOM 707 C CA . THR A 1 92 ? -4.132 6.163 -2.434 1.00 81.38 92 THR A CA 1
ATOM 708 C C . THR A 1 92 ? -4.157 4.803 -1.724 1.00 81.38 92 THR A C 1
ATOM 710 O O . THR A 1 92 ? -4.057 3.779 -2.389 1.00 81.38 92 THR A O 1
ATOM 713 N N . VAL A 1 93 ? -4.262 4.772 -0.391 1.00 84.50 93 VAL A N 1
ATOM 714 C CA . VAL A 1 93 ? -4.188 3.537 0.405 1.00 84.50 93 VAL A CA 1
ATOM 715 C C . VAL A 1 93 ? -5.583 3.112 0.853 1.00 84.50 93 VAL A C 1
ATOM 717 O O . VAL A 1 93 ? -6.349 3.937 1.347 1.00 84.50 93 VAL A O 1
ATOM 720 N N . GLU A 1 94 ? -5.886 1.829 0.688 1.00 88.81 94 GLU A N 1
ATOM 721 C CA . GLU A 1 94 ? -7.134 1.163 1.069 1.00 88.81 94 GLU A CA 1
ATOM 722 C C . GLU A 1 94 ? -6.776 -0.202 1.673 1.00 88.81 94 GLU A C 1
ATOM 724 O O . GLU A 1 94 ? -5.800 -0.821 1.232 1.00 88.81 94 GLU A O 1
ATOM 729 N N . ILE A 1 95 ? -7.508 -0.614 2.711 1.00 86.62 95 ILE A N 1
ATOM 730 C CA . ILE A 1 95 ? -7.342 -1.897 3.414 1.00 86.62 95 ILE A CA 1
ATOM 731 C C . ILE A 1 95 ? -8.545 -2.791 3.167 1.00 86.62 95 ILE A C 1
ATOM 733 O O . ILE A 1 95 ? -9.678 -2.282 3.298 1.00 86.62 95 ILE A O 1
#

Sequence (95 aa):
MLASGLQQPAHGMEAEENPYLEIVKRNAFDLTNTPTNTQQKAPEPLKANDIKLTGIYLRNGVERAAIALIEKDKKNTKPTYLQLAVGEKQGTVEI

Radius of gyration: 39.45 Å; chains: 1; bounding box: 69×28×110 Å

Foldseek 3Di:
DDDDDDDDDDPDDPPPPPPCVVVVVPPPDDPPDDPDPPPPPDPDPDQDWDKDWPDWDADPNFIWTWIWTHRPVDPPDHTDIDIATAQDDDDPDHD

pLDDT: mean 75.15, std 16.36, range [38.78, 96.19]

Secondary structure (DSSP, 8-state):
-PPP-PPPP---------TTHHHHHT-SS-TTSPPP-----PPPPP---EEEEEEEEEETTEEEEEEEEE-TTSTTPPPEEEEEETT-EETTEE-